Protein AF-A0A2S5MAJ8-F1 (afdb_monomer_lite)

Sequence (143 aa):
MPQQVIRDASLGLTFYLGQLYGIVGPGLIFTQHLFEGLRRDMMVGDDGKAASRKLAATWTQARDAKLAGNDPHNLHLEHFPAEPNRVFCVYISRNEMLESFPEIYGWLEHWTWIAADPNVPGAPIDFESRYDRQLWGPVSHRS

Structure (mmCIF, N/CA/C/O backbone):
data_AF-A0A2S5MAJ8-F1
#
_entry.id   AF-A0A2S5MAJ8-F1
#
loop_
_atom_site.group_PDB
_atom_site.id
_atom_site.type_symbol
_atom_site.label_atom_id
_atom_site.label_alt_id
_atom_site.label_comp_id
_atom_site.label_asym_id
_atom_site.label_entity_id
_atom_site.label_seq_id
_atom_site.pdbx_PDB_ins_code
_atom_site.Cartn_x
_atom_site.Cartn_y
_atom_site.Cartn_z
_atom_site.occupancy
_atom_site.B_iso_or_equiv
_atom_site.auth_seq_id
_atom_site.auth_comp_id
_atom_site.auth_asym_id
_atom_site.auth_atom_id
_atom_site.pdbx_PDB_model_num
ATOM 1 N N . MET A 1 1 ? 17.304 -5.684 -14.319 1.00 62.81 1 MET A N 1
ATOM 2 C CA . MET A 1 1 ? 15.824 -5.647 -14.268 1.00 62.81 1 MET A CA 1
ATOM 3 C C . MET A 1 1 ? 15.272 -6.500 -15.408 1.00 62.81 1 MET A C 1
ATOM 5 O O . MET A 1 1 ? 15.882 -6.482 -16.472 1.00 62.81 1 MET A O 1
ATOM 9 N N . PRO A 1 2 ? 14.184 -7.267 -15.213 1.00 75.69 2 PRO A N 1
ATOM 10 C CA . PRO A 1 2 ? 13.539 -8.026 -16.291 1.00 75.69 2 PRO A CA 1
ATOM 11 C C . PRO A 1 2 ? 13.118 -7.122 -17.464 1.00 75.69 2 PRO A C 1
ATOM 13 O O . PRO A 1 2 ? 12.728 -5.978 -17.235 1.00 75.69 2 PRO A O 1
ATOM 16 N N . GLN A 1 3 ? 13.136 -7.627 -18.706 1.00 75.81 3 GLN A N 1
ATOM 17 C CA . GLN A 1 3 ? 12.743 -6.859 -19.908 1.00 75.81 3 GLN A CA 1
ATOM 18 C C . GLN A 1 3 ? 11.330 -6.255 -19.807 1.00 75.81 3 GLN A C 1
ATOM 20 O O . GLN A 1 3 ? 11.084 -5.163 -20.315 1.00 75.81 3 GLN A O 1
ATOM 25 N N . GLN A 1 4 ? 10.425 -6.929 -19.095 1.00 80.19 4 GLN A N 1
ATOM 26 C CA . GLN A 1 4 ? 9.068 -6.448 -18.845 1.00 80.19 4 GLN A CA 1
ATOM 27 C C . GLN A 1 4 ? 9.047 -5.131 -18.046 1.00 80.19 4 GLN A C 1
ATOM 29 O O . GLN A 1 4 ? 8.318 -4.216 -18.407 1.00 80.19 4 GLN A O 1
ATOM 34 N N . VAL A 1 5 ? 9.918 -4.974 -17.042 1.00 78.25 5 VAL A N 1
ATOM 35 C CA . VAL A 1 5 ? 10.000 -3.750 -16.217 1.00 78.25 5 VAL A CA 1
ATOM 36 C C . VAL A 1 5 ? 10.448 -2.548 -17.047 1.00 78.25 5 VAL A C 1
ATOM 38 O O . VAL A 1 5 ? 9.935 -1.446 -16.885 1.00 78.25 5 VAL A O 1
ATOM 41 N N . ILE A 1 6 ? 11.392 -2.766 -17.964 1.00 77.81 6 ILE A N 1
ATOM 42 C CA . ILE A 1 6 ? 11.900 -1.732 -18.873 1.00 77.81 6 ILE A CA 1
ATOM 43 C C . ILE A 1 6 ? 10.792 -1.261 -19.816 1.00 77.81 6 ILE A C 1
ATOM 45 O O . ILE A 1 6 ? 10.593 -0.060 -20.004 1.00 77.81 6 ILE A O 1
ATOM 49 N N . ARG A 1 7 ? 10.041 -2.212 -20.379 1.00 81.44 7 ARG A N 1
ATOM 50 C CA . ARG A 1 7 ? 8.883 -1.913 -21.221 1.00 81.44 7 ARG A CA 1
ATOM 51 C C . ARG A 1 7 ? 7.835 -1.115 -20.447 1.00 81.44 7 ARG A C 1
ATOM 53 O O . ARG A 1 7 ? 7.410 -0.069 -20.922 1.00 81.44 7 ARG A O 1
ATOM 60 N N . ASP A 1 8 ? 7.464 -1.558 -19.255 1.00 80.62 8 ASP A N 1
ATOM 61 C CA . ASP A 1 8 ? 6.430 -0.906 -18.449 1.00 80.62 8 ASP A CA 1
ATOM 62 C C . ASP A 1 8 ? 6.846 0.510 -18.018 1.00 80.62 8 ASP A C 1
ATOM 64 O O . ASP A 1 8 ? 6.045 1.445 -18.085 1.00 80.62 8 ASP A O 1
ATOM 68 N N . ALA A 1 9 ? 8.124 0.713 -17.685 1.00 78.12 9 ALA A N 1
ATOM 69 C CA . ALA A 1 9 ? 8.675 2.040 -17.422 1.00 78.12 9 ALA A CA 1
ATOM 70 C C . ALA A 1 9 ? 8.545 2.971 -18.641 1.00 78.12 9 ALA A C 1
ATOM 72 O O . ALA A 1 9 ? 8.124 4.118 -18.491 1.00 78.12 9 ALA A O 1
ATOM 73 N N . SER A 1 10 ? 8.823 2.472 -19.853 1.00 79.56 10 SER A N 1
ATOM 74 C CA . SER A 1 10 ? 8.677 3.253 -21.096 1.00 79.56 10 SER A CA 1
ATOM 75 C C . SER A 1 10 ? 7.225 3.639 -21.420 1.00 79.56 10 SER A C 1
ATOM 77 O O . SER A 1 10 ? 6.993 4.607 -22.139 1.00 79.56 10 SER A O 1
ATOM 79 N N . LEU A 1 11 ? 6.246 2.930 -20.846 1.00 83.88 11 LEU A N 1
ATOM 80 C CA . LEU A 1 11 ? 4.813 3.214 -20.977 1.00 83.88 11 LEU A CA 1
ATOM 81 C C . LEU A 1 11 ? 4.293 4.196 -19.910 1.00 83.88 11 LEU A C 1
ATOM 83 O O . LEU A 1 11 ? 3.087 4.403 -19.801 1.00 83.88 11 LEU A O 1
ATOM 87 N N . GLY A 1 12 ? 5.182 4.804 -19.117 1.00 83.12 12 GLY A N 1
ATOM 88 C CA . GLY A 1 12 ? 4.821 5.789 -18.095 1.00 83.12 12 GLY A CA 1
ATOM 89 C C . GLY A 1 12 ? 4.472 5.193 -16.729 1.00 83.12 12 GLY A C 1
ATOM 90 O O . GLY A 1 12 ? 4.046 5.926 -15.840 1.00 83.12 12 GLY A O 1
ATOM 91 N N . LEU A 1 13 ? 4.696 3.891 -16.508 1.00 89.31 13 LEU A N 1
ATOM 92 C CA . LEU A 1 13 ? 4.426 3.222 -15.224 1.00 89.31 13 LEU A CA 1
ATOM 93 C C . LEU A 1 13 ? 5.562 3.391 -14.201 1.00 89.31 13 LEU A C 1
ATOM 95 O O . LEU A 1 13 ? 5.698 2.600 -13.270 1.00 89.31 13 LEU A O 1
ATOM 99 N N . THR A 1 14 ? 6.391 4.422 -14.350 1.00 92.56 14 THR A N 1
ATOM 100 C CA . THR A 1 14 ? 7.587 4.646 -13.526 1.00 92.56 14 THR A CA 1
ATOM 101 C C . THR A 1 14 ? 7.269 4.814 -12.042 1.00 92.56 14 THR A C 1
ATOM 103 O O . THR A 1 14 ? 7.969 4.243 -11.208 1.00 92.56 14 THR A O 1
ATOM 106 N N . PHE A 1 15 ? 6.199 5.532 -11.690 1.00 93.69 15 PHE A N 1
ATOM 107 C CA . PHE A 1 15 ? 5.744 5.645 -10.298 1.00 93.69 15 PHE A CA 1
ATOM 108 C C . PHE A 1 15 ? 5.214 4.319 -9.765 1.00 93.69 15 PHE A C 1
ATOM 110 O O . PHE A 1 15 ? 5.605 3.904 -8.683 1.00 93.69 15 PHE A O 1
ATOM 117 N N . TYR A 1 16 ? 4.390 3.613 -10.540 1.00 93.50 16 TYR A N 1
ATOM 118 C CA . TYR A 1 16 ? 3.844 2.322 -10.128 1.00 93.50 16 TYR A CA 1
ATOM 119 C C . TYR A 1 16 ? 4.967 1.311 -9.845 1.00 93.50 16 TYR A C 1
ATOM 121 O O . TYR A 1 16 ? 5.024 0.718 -8.772 1.00 93.50 16 TYR A O 1
ATOM 129 N N . LEU A 1 17 ? 5.934 1.182 -10.756 1.00 93.50 17 LEU A N 1
ATOM 130 C CA . LEU A 1 17 ? 7.103 0.320 -10.564 1.00 93.50 17 LEU A CA 1
ATOM 131 C C . LEU A 1 17 ? 7.990 0.798 -9.409 1.00 93.50 17 LEU A C 1
ATOM 133 O O . LEU A 1 17 ? 8.462 -0.015 -8.616 1.00 93.50 17 LEU A O 1
ATOM 137 N N . GLY A 1 18 ? 8.201 2.110 -9.292 1.00 95.69 18 GLY A N 1
ATOM 138 C CA . GLY A 1 18 ? 8.960 2.699 -8.192 1.00 95.69 18 GLY A CA 1
ATOM 139 C C . GLY A 1 18 ? 8.358 2.365 -6.833 1.00 95.69 18 GLY A C 1
ATOM 140 O O . GLY A 1 18 ? 9.069 1.902 -5.947 1.00 95.69 18 GLY A O 1
ATOM 141 N N . GLN A 1 19 ? 7.043 2.512 -6.696 1.00 97.19 19 GLN A N 1
ATOM 142 C CA . GLN A 1 19 ? 6.302 2.158 -5.492 1.00 97.19 19 GLN A CA 1
ATOM 143 C C . GLN A 1 19 ? 6.315 0.653 -5.235 1.00 97.19 19 GLN A C 1
ATOM 145 O O . GLN A 1 19 ? 6.530 0.243 -4.097 1.00 97.19 19 GLN A O 1
ATOM 150 N N . LEU A 1 20 ? 6.155 -0.180 -6.268 1.00 95.69 20 LEU A N 1
ATOM 151 C CA . LEU A 1 20 ? 6.200 -1.635 -6.123 1.00 95.69 20 LEU A CA 1
ATOM 152 C C . LEU A 1 20 ? 7.522 -2.099 -5.489 1.00 95.69 20 LEU A C 1
ATOM 154 O O . LEU A 1 20 ? 7.520 -2.846 -4.509 1.00 95.69 20 LEU A O 1
ATOM 158 N N . TYR A 1 21 ? 8.653 -1.629 -6.019 1.00 94.12 21 TYR A N 1
ATOM 159 C CA . TYR A 1 21 ? 9.974 -2.056 -5.551 1.00 94.12 21 TYR A CA 1
ATOM 160 C C . TYR A 1 21 ? 10.480 -1.276 -4.330 1.00 94.12 21 TYR A C 1
ATOM 162 O O . TYR A 1 21 ? 11.180 -1.845 -3.496 1.00 94.12 21 TYR A O 1
ATOM 170 N N . GLY A 1 22 ? 10.150 0.011 -4.218 1.00 95.62 22 GLY A N 1
ATOM 171 C CA . GLY A 1 22 ? 10.659 0.905 -3.173 1.00 95.62 22 GLY A CA 1
ATOM 172 C C . GLY A 1 22 ? 9.769 1.032 -1.937 1.00 95.62 22 GLY A C 1
ATOM 173 O O . GLY A 1 22 ? 10.254 1.457 -0.891 1.00 95.62 22 GLY A O 1
ATOM 174 N N . ILE A 1 23 ? 8.485 0.670 -2.033 1.00 97.06 23 ILE A N 1
ATOM 175 C CA . ILE A 1 23 ? 7.513 0.843 -0.942 1.00 97.06 23 ILE A CA 1
ATOM 176 C C . ILE A 1 23 ? 6.781 -0.455 -0.637 1.00 97.06 23 ILE A C 1
ATOM 178 O O . ILE A 1 23 ? 6.827 -0.910 0.499 1.00 97.06 23 ILE A O 1
ATOM 182 N N . VAL A 1 24 ? 6.124 -1.064 -1.626 1.00 97.00 24 VAL A N 1
ATOM 183 C CA . VAL A 1 24 ? 5.273 -2.246 -1.429 1.00 97.00 24 VAL A CA 1
ATOM 184 C C . VAL A 1 24 ? 6.100 -3.436 -0.953 1.00 97.00 24 VAL A C 1
ATOM 186 O O . VAL A 1 24 ? 5.792 -3.998 0.092 1.00 97.00 24 VAL A O 1
ATOM 189 N N . GLY A 1 25 ? 7.162 -3.799 -1.681 1.00 93.81 25 GLY A N 1
ATOM 190 C CA . GLY A 1 25 ? 8.007 -4.947 -1.338 1.00 93.81 25 GLY A CA 1
ATOM 191 C C . GLY A 1 25 ? 8.537 -4.899 0.104 1.00 93.81 25 GLY A C 1
ATOM 192 O O . GLY A 1 25 ? 8.243 -5.809 0.879 1.00 93.81 25 GLY A O 1
ATOM 193 N N . PRO A 1 26 ? 9.263 -3.837 0.503 1.00 94.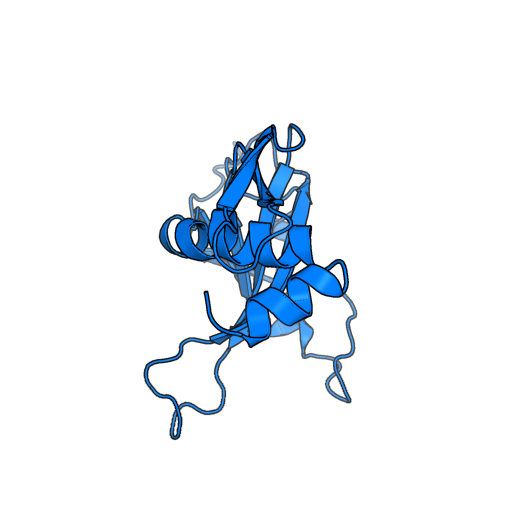19 26 PRO A N 1
ATOM 194 C CA . PRO A 1 26 ? 9.722 -3.681 1.883 1.00 94.19 26 PRO A CA 1
ATOM 195 C C . PRO A 1 26 ? 8.569 -3.496 2.875 1.00 94.19 26 PRO A C 1
ATOM 197 O O . PRO A 1 26 ? 8.583 -4.059 3.964 1.00 94.19 26 PRO A O 1
ATOM 200 N N . GLY A 1 27 ? 7.564 -2.705 2.512 1.00 94.25 27 GLY A N 1
ATOM 201 C CA . GLY A 1 27 ? 6.497 -2.295 3.414 1.00 94.25 27 GLY A CA 1
ATOM 202 C C . GLY A 1 27 ? 5.552 -3.420 3.817 1.00 94.25 27 GLY A C 1
ATOM 203 O O . GLY A 1 27 ? 5.103 -3.433 4.955 1.00 94.25 27 GLY A O 1
ATOM 204 N N . LEU A 1 28 ? 5.336 -4.426 2.964 1.00 94.62 28 LEU A N 1
ATOM 205 C CA . LEU A 1 28 ? 4.581 -5.624 3.346 1.00 94.62 28 LEU A CA 1
ATOM 206 C C . LEU A 1 28 ? 5.241 -6.376 4.513 1.00 94.62 28 LEU A C 1
ATOM 208 O O . LEU A 1 28 ? 4.529 -6.900 5.370 1.00 94.62 28 LEU A O 1
ATOM 212 N N . ILE A 1 29 ? 6.577 -6.370 4.597 1.00 92.81 29 ILE A N 1
ATOM 213 C CA . ILE A 1 29 ? 7.332 -6.948 5.725 1.00 92.81 29 ILE A CA 1
ATOM 214 C C . ILE A 1 29 ? 7.115 -6.116 7.000 1.00 92.81 29 ILE A C 1
ATOM 216 O O . ILE A 1 29 ? 7.018 -6.671 8.092 1.00 92.81 29 ILE A O 1
ATOM 220 N N . PHE A 1 30 ? 7.005 -4.793 6.859 1.00 93.06 30 PHE A N 1
ATOM 221 C CA . PHE A 1 30 ? 6.811 -3.832 7.952 1.00 93.06 30 PHE A CA 1
ATOM 222 C C . PHE A 1 30 ? 5.363 -3.364 8.105 1.00 93.06 30 PHE A C 1
ATOM 224 O O . PHE A 1 30 ? 5.126 -2.271 8.628 1.00 93.06 30 PHE A O 1
ATOM 231 N N . THR A 1 31 ? 4.400 -4.169 7.647 1.00 95.44 31 THR A N 1
ATOM 232 C CA . THR A 1 31 ? 2.975 -3.874 7.816 1.00 95.44 31 THR A CA 1
ATOM 233 C C . THR A 1 31 ? 2.737 -3.501 9.279 1.00 95.44 31 THR A C 1
ATOM 235 O O . THR A 1 31 ? 3.307 -4.141 10.158 1.00 95.44 31 THR A O 1
ATOM 238 N N . GLN A 1 32 ? 1.935 -2.466 9.553 1.00 96.88 32 GLN A N 1
ATOM 239 C CA . GLN A 1 32 ? 1.600 -2.015 10.917 1.00 96.88 32 GLN A CA 1
ATOM 240 C C . GLN A 1 32 ? 0.159 -2.353 11.303 1.00 96.88 32 GLN A C 1
ATOM 242 O O . GLN A 1 32 ? -0.122 -2.634 12.467 1.00 96.88 32 GLN A O 1
ATOM 247 N N . HIS A 1 33 ? -0.735 -2.394 10.315 1.00 97.25 33 HIS A N 1
ATOM 248 C CA . HIS A 1 33 ? -2.092 -2.885 10.487 1.00 97.25 33 HIS A CA 1
ATOM 249 C C . HIS A 1 33 ? -2.500 -3.773 9.320 1.00 97.25 33 HIS A C 1
ATOM 251 O O . HIS A 1 33 ? -2.126 -3.532 8.171 1.00 97.25 33 HIS A O 1
ATOM 257 N N . LEU A 1 34 ? -3.313 -4.779 9.627 1.00 96.44 34 LEU A N 1
ATOM 258 C CA . LEU A 1 34 ? -3.990 -5.598 8.634 1.00 96.44 34 LEU A CA 1
ATOM 259 C C . LEU A 1 34 ? -5.487 -5.557 8.914 1.00 96.44 34 LEU A C 1
ATOM 261 O O . LEU A 1 34 ? -5.934 -5.967 9.987 1.00 96.44 34 LEU A O 1
ATOM 265 N N . PHE A 1 35 ? -6.255 -5.090 7.940 1.00 95.50 35 PHE A N 1
ATOM 266 C CA . PHE A 1 35 ? -7.711 -5.039 8.001 1.00 95.50 35 PHE A CA 1
ATOM 267 C C . PHE A 1 35 ? -8.330 -6.006 7.001 1.00 95.50 35 PHE A C 1
ATOM 269 O O . PHE A 1 35 ? -7.713 -6.353 5.993 1.00 95.50 35 PHE A O 1
ATOM 276 N N . GLU A 1 36 ? -9.563 -6.417 7.267 1.00 94.19 36 GLU A N 1
ATOM 277 C CA . GLU A 1 36 ? -10.367 -7.234 6.365 1.00 94.19 36 GLU A CA 1
ATOM 278 C C . GLU A 1 36 ? -11.740 -6.608 6.152 1.00 94.19 36 GLU A C 1
ATOM 280 O O . GLU A 1 36 ? -12.325 -6.030 7.070 1.00 94.19 36 GLU A O 1
ATOM 285 N N . GLY A 1 37 ? -12.242 -6.781 4.932 1.00 89.44 37 GLY A N 1
ATOM 286 C CA . GLY A 1 37 ? -13.605 -6.454 4.556 1.00 89.44 37 GLY A CA 1
ATOM 287 C C . GLY A 1 37 ? -13.778 -4.971 4.324 1.00 89.44 37 GLY A C 1
ATOM 288 O O . GLY A 1 37 ? -14.195 -4.232 5.206 1.00 89.44 37 GLY A O 1
ATOM 289 N N . LEU A 1 38 ? -13.423 -4.513 3.125 1.00 85.56 38 LEU A N 1
ATOM 290 C CA . LEU A 1 38 ? -13.593 -3.116 2.756 1.00 85.56 38 LEU A CA 1
ATOM 291 C C . LEU A 1 38 ? -15.092 -2.807 2.644 1.00 85.56 38 LEU A C 1
ATOM 293 O O . LEU A 1 38 ? -15.767 -3.309 1.746 1.00 85.56 38 LEU A O 1
ATOM 297 N N . ARG A 1 39 ? -15.596 -1.933 3.518 1.00 79.31 39 ARG A N 1
ATOM 298 C CA . ARG A 1 39 ? -16.981 -1.440 3.506 1.00 79.31 39 ARG A CA 1
ATOM 299 C C . ARG A 1 39 ? -17.152 -0.362 2.440 1.00 79.31 39 ARG A C 1
ATOM 301 O O . ARG A 1 39 ? -17.304 0.825 2.723 1.00 79.31 39 ARG A O 1
ATOM 308 N N . ARG A 1 40 ? -17.053 -0.778 1.183 1.00 67.38 40 ARG A N 1
ATOM 309 C CA . ARG A 1 40 ? -17.387 0.018 0.002 1.00 67.38 40 ARG A CA 1
ATOM 310 C C . ARG A 1 40 ? -18.181 -0.853 -0.952 1.00 67.38 40 ARG A C 1
ATOM 312 O O . ARG A 1 40 ? -17.808 -2.003 -1.169 1.00 67.38 40 ARG A O 1
ATOM 319 N N . ASP A 1 41 ? -19.202 -0.274 -1.568 1.00 54.44 41 ASP A N 1
ATOM 320 C CA . ASP A 1 41 ? -19.902 -0.899 -2.685 1.00 54.44 41 ASP A CA 1
ATOM 321 C C . ASP A 1 41 ? -18.942 -0.968 -3.883 1.00 54.44 41 ASP A C 1
ATOM 323 O O . ASP A 1 41 ? -18.828 -0.033 -4.675 1.00 54.44 41 ASP A O 1
ATOM 327 N N . MET A 1 42 ? -18.176 -2.055 -3.982 1.00 51.72 42 MET A N 1
ATOM 328 C CA . MET A 1 42 ? -17.371 -2.369 -5.161 1.00 51.72 42 MET A CA 1
ATOM 329 C C . MET A 1 42 ? -17.841 -3.702 -5.730 1.00 51.72 42 MET A C 1
ATOM 331 O O . MET A 1 42 ? -17.660 -4.746 -5.103 1.00 51.72 42 MET A O 1
ATOM 335 N N . MET A 1 43 ? -18.400 -3.665 -6.938 1.00 46.53 43 MET A N 1
ATOM 336 C CA . MET A 1 43 ? -18.546 -4.858 -7.768 1.00 46.53 43 MET A CA 1
ATOM 337 C C . MET A 1 43 ? -17.200 -5.160 -8.431 1.00 46.53 43 MET A C 1
ATOM 339 O O . MET A 1 43 ? -16.622 -4.288 -9.081 1.00 46.53 43 MET A O 1
ATOM 343 N N . VAL A 1 44 ? -16.701 -6.386 -8.274 1.00 53.44 44 VAL A N 1
ATOM 344 C CA . VAL A 1 44 ? -15.546 -6.894 -9.030 1.00 53.44 44 VAL A CA 1
ATOM 345 C C . VAL A 1 44 ? -16.029 -8.105 -9.827 1.00 53.44 44 VAL A C 1
ATOM 347 O O . VAL A 1 44 ? -16.328 -9.146 -9.247 1.00 53.44 44 VAL A O 1
ATOM 350 N N . GLY A 1 45 ? -16.159 -7.955 -11.150 1.00 62.41 45 GLY A N 1
ATOM 351 C CA . GLY A 1 45 ? -16.891 -8.923 -11.978 1.00 62.41 45 GLY A CA 1
ATOM 352 C C . GLY A 1 45 ? -18.376 -8.969 -11.590 1.00 62.41 45 GLY A C 1
ATOM 353 O O . GLY A 1 45 ? -18.982 -7.915 -11.412 1.00 62.41 45 GLY A O 1
ATOM 354 N N . ASP A 1 46 ? -18.921 -10.175 -11.398 1.00 56.53 46 ASP A N 1
ATOM 355 C CA . ASP A 1 46 ? -20.297 -10.410 -10.918 1.00 56.53 46 ASP A CA 1
ATOM 356 C C . ASP A 1 46 ? -20.391 -10.590 -9.384 1.00 56.53 46 ASP A C 1
ATOM 358 O O . ASP A 1 46 ? -21.469 -10.850 -8.846 1.00 56.53 46 ASP A O 1
ATOM 362 N N . ASP A 1 47 ? -19.279 -10.460 -8.646 1.00 56.78 47 ASP A N 1
ATOM 363 C CA . ASP A 1 47 ? -19.270 -10.620 -7.187 1.00 56.78 47 ASP A CA 1
ATOM 364 C C . ASP A 1 47 ? -19.442 -9.268 -6.475 1.00 56.78 47 ASP A C 1
ATOM 366 O O . ASP A 1 47 ? -18.486 -8.525 -6.228 1.00 56.78 47 ASP A O 1
ATOM 370 N N . GLY A 1 48 ? -20.684 -8.974 -6.083 1.00 58.69 48 GLY A N 1
ATOM 371 C CA . GLY A 1 48 ? -21.032 -7.813 -5.255 1.00 58.69 48 GLY A CA 1
ATOM 372 C C . GLY A 1 48 ? -20.498 -7.869 -3.815 1.00 58.69 48 GLY A C 1
ATOM 373 O O . GLY A 1 48 ? -20.650 -6.901 -3.075 1.00 58.69 48 GLY A O 1
ATOM 374 N N . LYS A 1 49 ? -19.875 -8.979 -3.395 1.00 61.41 49 LYS A N 1
ATOM 375 C CA . LYS A 1 49 ? -19.225 -9.146 -2.084 1.00 61.41 49 LYS A CA 1
ATOM 376 C C . LYS A 1 49 ? -17.704 -9.215 -2.187 1.00 61.41 49 LYS A C 1
ATOM 378 O O . LYS A 1 49 ? -17.041 -9.439 -1.177 1.00 61.41 49 LYS A O 1
ATOM 383 N N . ALA A 1 50 ? -17.118 -8.984 -3.360 1.00 61.09 50 ALA A N 1
ATOM 384 C CA . ALA A 1 50 ? -15.670 -9.060 -3.529 1.00 61.09 50 ALA A CA 1
ATOM 385 C C . ALA A 1 50 ? -14.918 -8.130 -2.561 1.00 61.09 50 ALA A C 1
ATOM 387 O O . ALA A 1 50 ? -13.855 -8.492 -2.059 1.00 61.09 50 ALA A O 1
ATOM 388 N N . ALA A 1 51 ? -15.494 -6.964 -2.245 1.00 71.31 51 ALA A N 1
ATOM 389 C CA . ALA A 1 51 ? -14.937 -6.001 -1.298 1.00 71.31 51 ALA A CA 1
ATOM 390 C C . ALA A 1 51 ? -14.822 -6.547 0.139 1.00 71.31 51 ALA A C 1
ATOM 392 O O . ALA A 1 51 ? -13.831 -6.266 0.819 1.00 71.31 51 ALA A O 1
ATOM 393 N N . SER A 1 52 ? -15.770 -7.382 0.585 1.00 78.12 52 SER A N 1
ATOM 394 C CA . SER A 1 52 ? -15.805 -7.896 1.964 1.00 78.12 52 SER A CA 1
ATOM 395 C C . SER A 1 52 ? -14.729 -8.948 2.254 1.00 78.12 52 SER A C 1
ATOM 397 O O . SER A 1 52 ? -14.468 -9.272 3.409 1.00 78.12 52 SER A O 1
ATOM 399 N N . ARG A 1 53 ? -14.057 -9.460 1.215 1.00 83.94 53 ARG A N 1
ATOM 400 C CA . ARG A 1 53 ? -12.976 -10.452 1.339 1.00 83.94 53 ARG A CA 1
ATOM 401 C C . ARG A 1 53 ? -11.584 -9.872 1.091 1.00 83.94 53 ARG A C 1
ATOM 403 O O . ARG A 1 53 ? -10.593 -10.592 1.221 1.00 83.94 53 ARG A O 1
ATOM 410 N N . LYS A 1 54 ? -11.488 -8.587 0.732 1.00 91.31 54 LYS A N 1
ATOM 411 C CA . LYS A 1 54 ? -10.197 -7.920 0.532 1.00 91.31 54 LYS A CA 1
ATOM 412 C C . LYS A 1 54 ? -9.514 -7.684 1.867 1.00 91.31 54 LYS A C 1
ATOM 414 O O . LYS A 1 54 ? -10.153 -7.329 2.861 1.00 91.31 54 LYS A O 1
ATOM 419 N N . LEU A 1 55 ? -8.199 -7.824 1.847 1.00 94.81 55 LEU A N 1
ATOM 420 C CA . LEU A 1 55 ? -7.332 -7.394 2.927 1.00 94.81 55 LEU A CA 1
ATOM 421 C C . LEU A 1 55 ? -6.741 -6.029 2.592 1.00 94.81 55 LEU A C 1
ATOM 423 O O . LEU A 1 55 ? -6.467 -5.739 1.428 1.00 94.81 55 LEU A O 1
ATOM 427 N N . ALA A 1 56 ? -6.523 -5.212 3.615 1.00 95.94 56 ALA A N 1
ATOM 428 C CA . ALA A 1 56 ? -5.803 -3.953 3.509 1.00 95.94 56 ALA A CA 1
ATOM 429 C C . ALA A 1 56 ? -4.635 -3.964 4.496 1.00 95.94 56 ALA A C 1
ATOM 431 O O . ALA A 1 56 ? -4.846 -3.924 5.709 1.00 95.94 56 ALA A O 1
ATOM 432 N N . ALA A 1 57 ? -3.415 -4.046 3.971 1.00 97.19 57 ALA A N 1
ATOM 433 C CA . ALA A 1 57 ? -2.188 -3.901 4.745 1.00 97.19 57 ALA A CA 1
ATOM 434 C C . ALA A 1 57 ? -1.767 -2.431 4.726 1.00 97.19 57 ALA A C 1
ATOM 436 O O . ALA A 1 57 ? -1.660 -1.844 3.646 1.00 97.19 57 ALA A O 1
ATOM 437 N N . THR A 1 58 ? -1.547 -1.831 5.896 1.00 97.81 58 THR A N 1
ATOM 438 C CA . THR A 1 58 ? -1.198 -0.409 5.996 1.00 97.81 58 THR A CA 1
ATOM 439 C C . THR A 1 58 ? -0.008 -0.163 6.905 1.00 97.81 58 THR A C 1
ATOM 441 O O . THR A 1 58 ? 0.217 -0.884 7.881 1.00 97.81 58 THR A O 1
ATOM 444 N N . TRP A 1 59 ? 0.776 0.858 6.565 1.00 97.81 59 TRP A N 1
ATOM 445 C CA . TRP A 1 59 ? 1.918 1.307 7.354 1.00 97.81 59 TRP A CA 1
ATOM 446 C C . TRP A 1 59 ? 2.233 2.780 7.093 1.00 97.81 59 TRP A C 1
ATOM 448 O O . TRP A 1 59 ? 1.874 3.365 6.066 1.00 97.81 59 TRP A O 1
ATOM 458 N N . THR A 1 60 ? 2.938 3.384 8.043 1.00 96.69 60 THR A N 1
ATOM 459 C CA . THR A 1 60 ? 3.531 4.710 7.879 1.00 96.69 60 THR A CA 1
ATOM 460 C C . THR A 1 60 ? 4.725 4.617 6.942 1.00 96.69 60 THR A C 1
ATOM 462 O O . THR A 1 60 ? 5.609 3.788 7.147 1.00 96.69 60 THR A O 1
ATOM 465 N N . GLN A 1 61 ? 4.788 5.503 5.952 1.00 96.38 61 GLN A N 1
ATOM 466 C CA . GLN A 1 61 ? 5.909 5.559 5.028 1.00 96.38 61 GLN A CA 1
ATOM 467 C C . GLN A 1 61 ? 6.346 7.008 4.819 1.00 96.38 61 GLN A C 1
ATOM 469 O O . GLN A 1 61 ? 5.562 7.852 4.403 1.00 96.38 61 GLN A O 1
ATOM 474 N N . ALA A 1 62 ? 7.619 7.291 5.100 1.00 95.25 62 ALA A N 1
ATOM 475 C CA . ALA A 1 62 ? 8.157 8.653 5.045 1.00 95.25 62 ALA A CA 1
ATOM 476 C C . ALA A 1 62 ? 8.502 9.118 3.621 1.00 95.25 62 ALA A C 1
ATOM 478 O O . ALA A 1 62 ? 8.677 10.313 3.377 1.00 95.25 62 ALA A O 1
ATOM 479 N N . ARG A 1 63 ? 8.676 8.173 2.693 1.00 96.81 63 ARG A N 1
ATOM 480 C CA . ARG A 1 63 ? 9.142 8.445 1.334 1.00 96.81 63 ARG A CA 1
ATOM 481 C C . ARG A 1 63 ? 8.301 7.710 0.311 1.00 96.81 63 ARG A C 1
ATOM 483 O O . ARG A 1 63 ? 8.061 6.514 0.452 1.00 96.81 63 ARG A O 1
ATOM 490 N N . ASP A 1 64 ? 7.927 8.419 -0.734 1.00 97.31 64 ASP A N 1
ATOM 491 C CA . ASP A 1 64 ? 7.421 7.809 -1.951 1.00 97.31 64 ASP A CA 1
ATOM 492 C C . ASP A 1 64 ? 8.599 7.516 -2.905 1.00 97.31 64 ASP A C 1
ATOM 494 O O . ASP A 1 64 ? 9.738 7.943 -2.663 1.00 97.31 64 ASP A O 1
ATOM 498 N N . ALA A 1 65 ? 8.362 6.722 -3.943 1.00 97.06 65 ALA A N 1
ATOM 499 C CA . ALA A 1 65 ? 9.394 6.211 -4.831 1.00 97.06 65 ALA A CA 1
ATOM 500 C C . ALA A 1 65 ? 8.922 6.201 -6.285 1.00 97.06 65 ALA A C 1
ATOM 502 O O . ALA A 1 65 ? 7.799 5.815 -6.602 1.00 97.06 65 ALA A O 1
ATOM 503 N N . LYS A 1 66 ? 9.825 6.566 -7.193 1.00 95.81 66 LYS A N 1
ATOM 504 C CA . LYS A 1 66 ? 9.644 6.413 -8.639 1.00 95.81 66 LYS A CA 1
ATOM 505 C C . LYS A 1 66 ? 10.841 5.671 -9.218 1.00 95.81 66 LYS A C 1
ATOM 507 O O . LYS A 1 66 ? 11.971 5.825 -8.754 1.00 95.81 66 LYS A O 1
ATOM 512 N N . LEU A 1 67 ? 10.596 4.876 -10.248 1.00 94.25 67 LEU A N 1
ATOM 513 C CA . LEU A 1 67 ? 11.664 4.303 -11.048 1.00 94.25 67 LEU A CA 1
ATOM 514 C C . LEU A 1 67 ? 12.199 5.385 -11.992 1.00 94.25 67 LEU A C 1
ATOM 516 O O . LEU A 1 67 ? 11.434 5.987 -12.744 1.00 94.25 67 LEU A O 1
ATOM 520 N N . ALA A 1 68 ? 13.498 5.642 -11.932 1.00 91.44 68 ALA A N 1
ATOM 521 C CA . ALA A 1 68 ? 14.184 6.649 -12.725 1.00 91.44 68 ALA A CA 1
ATOM 522 C C . ALA A 1 68 ? 15.305 6.025 -13.561 1.00 91.44 68 ALA A C 1
ATOM 524 O O . ALA A 1 68 ? 15.732 4.892 -13.326 1.00 91.44 68 ALA A O 1
ATOM 525 N N . GLY A 1 69 ? 15.777 6.793 -14.541 1.00 85.50 69 GLY A N 1
ATOM 526 C CA . GLY A 1 69 ? 16.747 6.358 -15.539 1.00 85.50 69 GLY A CA 1
ATOM 527 C C . GLY A 1 69 ? 16.109 6.186 -16.916 1.00 85.50 69 GLY A C 1
ATOM 528 O O . GLY A 1 69 ? 14.978 5.727 -17.049 1.00 85.50 69 GLY A O 1
ATOM 529 N N . ASN A 1 70 ? 16.864 6.565 -17.946 1.00 74.94 70 ASN A N 1
ATOM 530 C CA . ASN A 1 70 ? 16.440 6.474 -19.347 1.00 74.94 70 ASN A CA 1
ATOM 531 C C . ASN A 1 70 ? 17.086 5.274 -20.063 1.00 74.94 70 ASN A C 1
ATOM 533 O O . ASN A 1 70 ? 16.782 5.007 -21.222 1.00 74.94 70 ASN A O 1
ATOM 537 N N . ASP A 1 71 ? 17.992 4.573 -19.374 1.00 78.50 71 ASP A N 1
ATOM 538 C CA . ASP A 1 71 ? 18.713 3.402 -19.863 1.00 78.50 71 ASP A CA 1
ATOM 539 C C . ASP A 1 71 ? 18.244 2.159 -19.083 1.00 78.50 71 ASP A C 1
ATOM 541 O O . ASP A 1 71 ? 18.324 2.153 -17.850 1.00 78.50 71 ASP A O 1
ATOM 545 N N . PRO A 1 72 ? 17.795 1.095 -19.774 1.00 73.31 72 PRO A N 1
ATOM 546 C CA . PRO A 1 72 ? 17.489 -0.211 -19.189 1.00 73.31 72 PRO A CA 1
ATOM 547 C C . PRO A 1 72 ? 18.545 -0.779 -18.227 1.00 73.31 72 PRO A C 1
ATOM 549 O O . PRO A 1 72 ? 18.206 -1.516 -17.295 1.00 73.31 72 PRO A O 1
ATOM 552 N N . HIS A 1 73 ? 19.819 -0.453 -18.449 1.00 78.38 73 HIS A N 1
ATOM 553 C CA . HIS A 1 73 ? 20.953 -0.898 -17.641 1.00 78.38 73 HIS A CA 1
ATOM 554 C C . HIS A 1 73 ? 21.260 0.022 -16.452 1.00 78.38 73 HIS A C 1
ATOM 556 O O . HIS A 1 73 ? 22.042 -0.361 -15.584 1.00 78.38 73 HIS A O 1
ATOM 562 N N . ASN A 1 74 ? 20.622 1.193 -16.375 1.00 83.81 74 ASN A N 1
ATOM 563 C CA . ASN A 1 74 ? 20.826 2.193 -15.324 1.00 83.81 74 ASN A CA 1
ATOM 564 C C . ASN A 1 74 ? 19.501 2.661 -14.690 1.00 83.81 74 ASN A C 1
ATOM 566 O O . ASN A 1 74 ? 19.326 3.827 -14.322 1.00 83.81 74 ASN A O 1
ATOM 570 N N . LEU A 1 75 ? 18.540 1.743 -14.580 1.00 86.50 75 LEU A N 1
ATOM 571 C CA . LEU A 1 75 ? 17.314 1.977 -13.827 1.00 86.50 75 LEU A CA 1
ATOM 572 C C . LEU A 1 75 ? 17.607 1.949 -12.326 1.00 86.50 75 LEU A C 1
ATOM 574 O O . LEU A 1 75 ? 18.237 1.015 -11.827 1.00 86.50 75 LEU A O 1
ATOM 578 N N . HIS A 1 76 ? 17.109 2.943 -11.600 1.00 92.31 76 HIS A N 1
ATOM 579 C CA . HIS A 1 76 ? 17.292 3.062 -10.156 1.00 92.31 76 HIS A CA 1
ATOM 580 C C . HIS A 1 76 ? 16.065 3.690 -9.490 1.00 92.31 76 HIS A C 1
ATOM 582 O O . HIS A 1 76 ? 15.222 4.300 -10.144 1.00 92.31 76 HIS A O 1
ATOM 588 N N . LEU A 1 77 ? 15.939 3.511 -8.175 1.00 95.38 77 LEU A N 1
ATOM 589 C CA . LEU A 1 77 ? 14.851 4.101 -7.399 1.00 95.38 77 LEU A CA 1
ATOM 590 C C . LEU A 1 77 ? 15.228 5.513 -6.953 1.00 95.38 77 LEU A C 1
ATOM 592 O O . LEU A 1 77 ? 16.179 5.697 -6.192 1.00 95.38 77 LEU A O 1
ATOM 596 N N . GLU A 1 78 ? 14.442 6.496 -7.374 1.00 96.88 78 GLU A N 1
ATOM 597 C CA . GLU A 1 78 ? 14.469 7.839 -6.804 1.00 96.88 78 GLU A CA 1
ATOM 598 C C . GLU A 1 78 ? 13.401 7.946 -5.715 1.00 96.88 78 GLU A C 1
ATOM 600 O O . GLU A 1 78 ? 12.223 7.678 -5.957 1.00 96.88 78 GLU A O 1
ATOM 605 N N . HIS A 1 79 ? 13.817 8.365 -4.519 1.00 97.12 79 HIS A N 1
ATOM 606 C CA . HIS A 1 79 ? 12.924 8.574 -3.384 1.00 97.12 79 HIS A CA 1
ATOM 607 C C . HIS A 1 79 ? 12.674 10.060 -3.164 1.00 97.12 79 HIS A C 1
ATOM 609 O O . HIS A 1 79 ? 13.592 10.875 -3.262 1.00 97.12 79 HIS A O 1
ATOM 615 N N . PHE A 1 80 ? 11.449 10.399 -2.790 1.00 96.50 80 PHE A N 1
ATOM 616 C CA . PHE A 1 80 ? 11.047 11.761 -2.456 1.00 96.50 80 PHE A CA 1
ATOM 617 C C . PHE A 1 80 ? 10.144 11.745 -1.217 1.00 96.50 80 PHE A C 1
ATOM 619 O O . PHE A 1 80 ? 9.613 10.689 -0.870 1.00 96.50 80 PHE A O 1
ATOM 626 N N . PRO A 1 81 ? 10.005 12.866 -0.490 1.00 97.44 81 PRO A N 1
ATOM 627 C CA . PRO A 1 81 ? 9.136 12.917 0.681 1.00 97.44 81 PRO A CA 1
ATOM 628 C C . PRO A 1 81 ? 7.704 12.507 0.324 1.00 97.44 81 PRO A C 1
ATOM 630 O O . PRO A 1 81 ? 7.155 12.987 -0.667 1.00 97.44 81 PRO A O 1
ATOM 633 N N . ALA A 1 82 ? 7.117 11.619 1.126 1.00 95.19 82 ALA A N 1
ATOM 634 C CA . ALA A 1 82 ? 5.697 11.310 1.019 1.00 95.19 82 ALA A CA 1
ATOM 635 C C . ALA A 1 82 ? 4.853 12.505 1.486 1.00 95.19 82 ALA A C 1
ATOM 637 O O . ALA A 1 82 ? 5.317 13.341 2.269 1.00 95.19 82 ALA A O 1
ATOM 638 N N . GLU A 1 83 ? 3.600 12.574 1.033 1.00 93.12 83 GLU A N 1
ATOM 639 C CA . GLU A 1 83 ? 2.655 13.553 1.567 1.00 93.12 83 GLU A CA 1
ATOM 640 C C . GLU A 1 83 ? 2.502 13.378 3.091 1.00 93.12 83 GLU A C 1
ATOM 642 O O . GLU A 1 83 ? 2.334 12.250 3.570 1.00 93.12 83 GLU A O 1
ATOM 647 N N . PRO A 1 84 ? 2.529 14.474 3.871 1.00 94.25 84 PRO A N 1
ATOM 648 C CA . PRO A 1 84 ? 2.326 14.392 5.310 1.00 94.25 84 PRO A CA 1
ATOM 649 C C . PRO A 1 84 ? 0.912 13.892 5.633 1.00 94.25 84 PRO A C 1
ATOM 651 O O . PRO A 1 84 ? -0.030 14.098 4.868 1.00 94.25 84 PRO A O 1
ATOM 654 N N . ASN A 1 85 ? 0.751 13.277 6.807 1.00 95.75 85 ASN A N 1
ATOM 655 C CA . ASN A 1 85 ? -0.531 12.754 7.299 1.00 95.75 85 ASN A CA 1
ATOM 656 C C . ASN A 1 85 ? -1.168 11.706 6.368 1.00 95.75 85 ASN A C 1
ATOM 658 O O . ASN A 1 85 ? -2.395 11.604 6.268 1.00 95.75 85 ASN A O 1
ATOM 662 N N . ARG A 1 86 ? -0.333 10.917 5.683 1.00 97.31 86 ARG A N 1
ATOM 663 C CA . ARG A 1 86 ? -0.756 9.766 4.888 1.00 97.31 86 ARG A CA 1
ATOM 664 C C . ARG A 1 86 ? -0.147 8.471 5.411 1.00 97.31 86 ARG A C 1
ATOM 666 O O . ARG A 1 86 ? 0.973 8.449 5.914 1.00 97.31 86 ARG A O 1
ATOM 673 N N . VAL A 1 87 ? -0.882 7.384 5.221 1.00 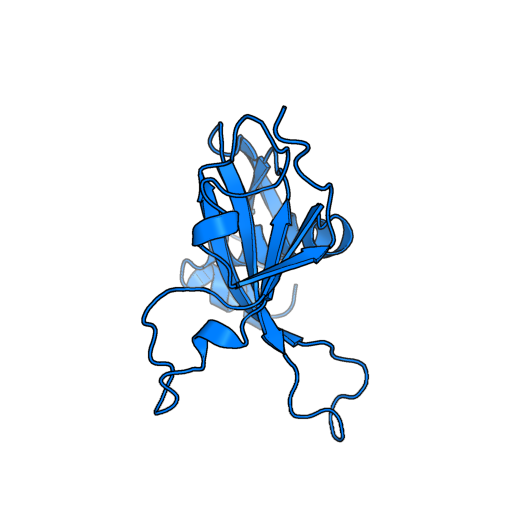97.19 87 VAL A N 1
ATOM 674 C CA . VAL A 1 87 ? -0.384 6.010 5.328 1.00 97.19 87 VAL A CA 1
ATOM 675 C C . VAL A 1 87 ? -0.412 5.365 3.953 1.00 97.19 87 VAL A C 1
ATOM 677 O O . VAL A 1 87 ? -1.266 5.689 3.120 1.00 97.19 87 VAL A O 1
ATOM 680 N N . PHE A 1 88 ? 0.518 4.451 3.714 1.00 97.81 88 PHE A N 1
ATOM 681 C CA . PHE A 1 88 ? 0.506 3.641 2.508 1.00 97.81 88 PHE A CA 1
ATOM 682 C C . PHE A 1 88 ? -0.370 2.415 2.743 1.00 97.81 88 PHE A C 1
ATOM 684 O O . PHE A 1 88 ? -0.303 1.800 3.807 1.00 97.81 88 PHE A O 1
ATOM 691 N N . CYS A 1 89 ? -1.213 2.081 1.772 1.00 97.19 89 CYS A N 1
ATOM 692 C CA . CYS A 1 89 ? -2.150 0.970 1.854 1.00 97.19 89 CYS A CA 1
ATOM 693 C C . CYS A 1 89 ? -2.004 0.071 0.636 1.00 97.19 89 CYS A C 1
ATOM 695 O O . CYS A 1 89 ? -2.028 0.557 -0.493 1.00 97.19 89 CYS A O 1
ATOM 697 N N . VAL A 1 90 ? -1.942 -1.236 0.868 1.00 97.31 90 VAL A N 1
ATOM 698 C CA . VAL A 1 90 ? -1.955 -2.262 -0.174 1.00 97.31 90 VAL A CA 1
ATOM 699 C C . VAL A 1 90 ? -3.179 -3.146 0.003 1.00 97.31 90 VAL A C 1
ATOM 701 O O . VAL A 1 90 ? -3.400 -3.715 1.072 1.00 97.31 90 VAL A O 1
ATOM 704 N N . TYR A 1 91 ? -3.965 -3.262 -1.061 1.00 95.50 91 TYR A N 1
ATOM 705 C CA . TYR A 1 91 ? -5.117 -4.145 -1.144 1.00 95.50 91 TYR A CA 1
ATOM 706 C C . TYR A 1 91 ? -4.713 -5.502 -1.706 1.00 95.50 91 TYR A C 1
ATOM 708 O O . TYR A 1 91 ? -4.052 -5.590 -2.746 1.00 95.50 91 TYR A O 1
ATOM 716 N N . ILE A 1 92 ? -5.128 -6.555 -1.007 1.00 95.31 92 ILE A N 1
ATOM 717 C CA . ILE A 1 92 ? -4.728 -7.931 -1.286 1.00 95.31 92 ILE A CA 1
ATOM 718 C C . ILE A 1 92 ? -5.982 -8.796 -1.400 1.00 95.31 92 ILE A C 1
ATOM 720 O O . ILE A 1 92 ? -6.820 -8.828 -0.492 1.00 95.31 92 ILE A O 1
ATOM 724 N N . SER A 1 93 ? -6.093 -9.525 -2.505 1.00 93.00 93 SER A N 1
ATOM 725 C CA . SER A 1 93 ? -7.031 -10.638 -2.630 1.00 93.00 93 SER A CA 1
ATOM 726 C C . SER A 1 93 ? -6.438 -11.886 -2.021 1.00 93.00 93 SER A C 1
ATOM 728 O O . SER A 1 93 ? -5.288 -12.217 -2.292 1.00 93.00 93 SER A O 1
ATOM 730 N N . ARG A 1 94 ? -7.221 -12.615 -1.230 1.00 90.94 94 ARG A N 1
ATOM 731 C CA . ARG A 1 94 ? -6.777 -13.912 -0.716 1.00 90.94 94 ARG A CA 1
ATOM 732 C C . ARG A 1 94 ? -6.557 -14.894 -1.859 1.00 90.94 94 ARG A C 1
ATOM 734 O O . ARG A 1 94 ? -7.266 -14.858 -2.863 1.00 90.94 94 ARG A O 1
ATOM 741 N N . ASN A 1 95 ? -5.575 -15.768 -1.693 1.00 91.75 95 ASN A N 1
ATOM 742 C CA . ASN A 1 95 ? -5.347 -16.837 -2.644 1.00 91.75 95 ASN A CA 1
ATOM 743 C C . ASN A 1 95 ? -6.433 -17.913 -2.499 1.00 91.75 95 ASN A C 1
ATOM 745 O O . ASN A 1 95 ? -6.512 -18.594 -1.480 1.00 91.75 95 ASN A O 1
ATOM 749 N N . GLU A 1 96 ? -7.262 -18.065 -3.529 1.00 89.88 96 GLU A N 1
ATOM 750 C CA . GLU A 1 96 ? -8.275 -19.128 -3.616 1.00 89.88 96 GLU A CA 1
ATOM 751 C C . GLU A 1 96 ? -7.729 -20.396 -4.297 1.00 89.88 96 GLU A C 1
ATOM 753 O O . GLU A 1 96 ? -8.349 -21.453 -4.243 1.00 89.88 96 GLU A O 1
ATOM 758 N N . MET A 1 97 ? -6.537 -20.320 -4.896 1.00 90.88 97 MET A N 1
ATOM 759 C CA . MET A 1 97 ? -5.876 -21.405 -5.625 1.00 90.88 97 MET A CA 1
ATOM 760 C C . MET A 1 97 ? -4.831 -22.111 -4.752 1.00 90.88 97 MET A C 1
ATOM 762 O O . MET A 1 97 ? -3.706 -22.361 -5.189 1.00 90.88 97 MET A O 1
ATOM 766 N N . LEU A 1 98 ? -5.182 -22.424 -3.502 1.00 91.38 98 LEU A N 1
ATOM 767 C CA . LEU A 1 98 ? -4.250 -22.999 -2.520 1.00 91.38 98 LEU A CA 1
ATOM 768 C C . LEU A 1 98 ? -3.670 -24.353 -2.957 1.00 91.38 98 LEU A C 1
ATOM 770 O O . LEU A 1 98 ? -2.554 -24.682 -2.574 1.00 91.38 98 LEU A O 1
ATOM 774 N N . GLU A 1 99 ? -4.381 -25.114 -3.792 1.00 93.56 99 GLU A N 1
ATOM 775 C CA . GLU A 1 99 ? -3.867 -26.372 -4.353 1.00 93.56 99 GLU A CA 1
ATOM 776 C C . GLU A 1 99 ? -2.723 -26.146 -5.350 1.00 93.56 99 GLU A C 1
ATOM 778 O O . GLU A 1 99 ? -1.780 -26.929 -5.407 1.00 93.56 99 GLU A O 1
ATOM 783 N N . SER A 1 100 ? -2.798 -25.069 -6.138 1.00 94.88 100 SER A N 1
ATOM 784 C CA . SER A 1 100 ? -1.787 -24.739 -7.152 1.00 94.88 100 SER A CA 1
ATOM 785 C C . SER A 1 100 ? -0.653 -23.882 -6.589 1.00 94.88 100 SER A C 1
ATOM 787 O O . SER A 1 100 ? 0.481 -23.982 -7.051 1.00 94.88 100 SER A O 1
ATOM 789 N N . PHE A 1 101 ? -0.950 -23.040 -5.596 1.00 93.00 101 PHE A N 1
ATOM 790 C CA . PHE A 1 101 ? -0.019 -22.059 -5.038 1.00 93.00 101 PHE A CA 1
ATOM 791 C C . PHE A 1 101 ? -0.088 -22.022 -3.502 1.00 93.00 101 PHE A C 1
ATOM 793 O O . PHE A 1 101 ? -0.450 -20.992 -2.934 1.00 93.00 101 PHE A O 1
ATOM 800 N N . PRO A 1 102 ? 0.255 -23.114 -2.799 1.00 93.56 102 PRO A N 1
ATOM 801 C CA . PRO A 1 102 ? 0.056 -23.221 -1.349 1.00 93.56 102 PRO A CA 1
ATOM 802 C C . PRO A 1 102 ? 0.868 -22.207 -0.530 1.00 93.56 102 PRO A C 1
ATOM 804 O O . PRO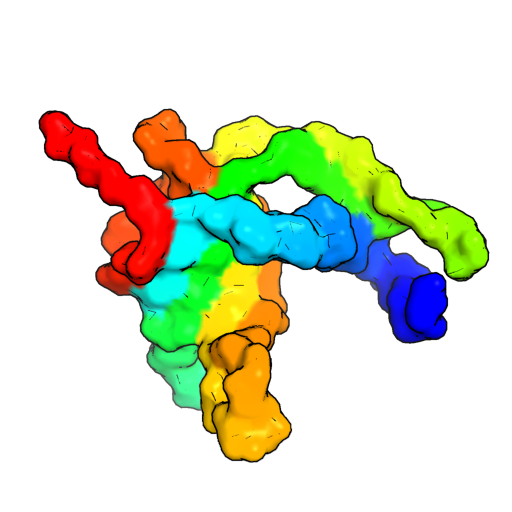 A 1 102 ? 0.469 -21.845 0.573 1.00 93.56 102 PRO A O 1
ATOM 807 N N . GLU A 1 103 ? 1.992 -21.727 -1.063 1.00 93.50 103 GLU A N 1
ATOM 808 C CA . GLU A 1 103 ? 2.865 -20.758 -0.386 1.00 93.50 103 GLU A CA 1
ATOM 809 C C . GLU A 1 103 ? 2.436 -19.298 -0.601 1.00 93.50 103 GLU A C 1
ATOM 811 O O . GLU A 1 103 ? 2.926 -18.392 0.074 1.00 93.50 103 GLU A O 1
ATOM 816 N N . ILE A 1 104 ? 1.515 -19.047 -1.536 1.00 90.12 104 ILE A N 1
ATOM 817 C CA . ILE A 1 104 ? 1.043 -17.697 -1.836 1.00 90.12 104 ILE A CA 1
ATOM 818 C C . ILE A 1 104 ? -0.158 -17.388 -0.950 1.00 90.12 104 ILE A C 1
ATOM 820 O O . ILE A 1 104 ? -1.217 -17.998 -1.076 1.00 90.12 104 ILE A O 1
ATOM 824 N N . TYR A 1 105 ? -0.011 -16.398 -0.072 1.00 87.50 105 TYR A N 1
ATOM 825 C CA . TYR A 1 105 ? -1.098 -15.948 0.800 1.00 87.50 105 TYR A CA 1
ATOM 826 C C . TYR A 1 105 ? -2.185 -15.173 0.035 1.00 87.50 105 TYR A C 1
ATOM 828 O O . TYR A 1 105 ? -3.380 -15.291 0.319 1.00 87.50 105 TYR A O 1
ATOM 836 N N . 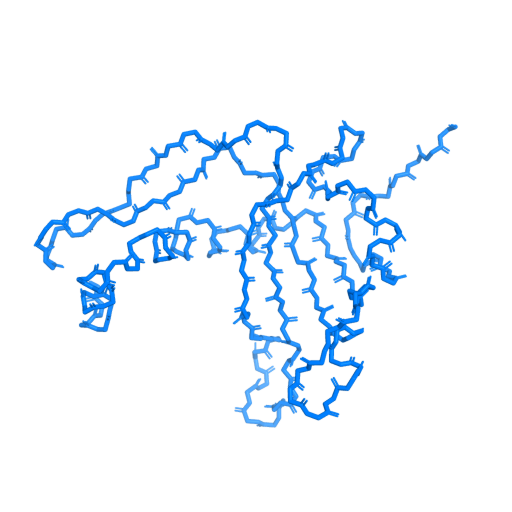GLY A 1 106 ? -1.777 -14.381 -0.956 1.00 92.88 106 GLY A N 1
ATOM 837 C CA . GLY A 1 106 ? -2.686 -13.553 -1.730 1.00 92.88 106 GLY A CA 1
ATOM 838 C C . GLY A 1 106 ? -2.014 -12.792 -2.862 1.00 92.88 106 GLY A C 1
ATOM 839 O O . GLY A 1 106 ? -0.795 -12.819 -3.025 1.00 92.88 106 GLY A O 1
ATOM 840 N N . TRP A 1 107 ? -2.845 -12.099 -3.629 1.00 94.19 107 TRP A N 1
ATOM 841 C CA . TRP A 1 107 ? -2.474 -11.342 -4.813 1.00 94.19 107 TRP A CA 1
ATOM 842 C C . TRP A 1 107 ? -2.611 -9.853 -4.537 1.00 94.19 107 TRP A C 1
ATOM 844 O O . TRP A 1 107 ? -3.664 -9.393 -4.090 1.00 94.19 107 TRP A O 1
ATOM 854 N N . LEU A 1 108 ? -1.547 -9.103 -4.811 1.00 94.81 108 LEU A N 1
ATOM 855 C CA . LEU A 1 108 ? -1.590 -7.648 -4.776 1.00 94.81 108 LEU A CA 1
ATOM 856 C C . LEU A 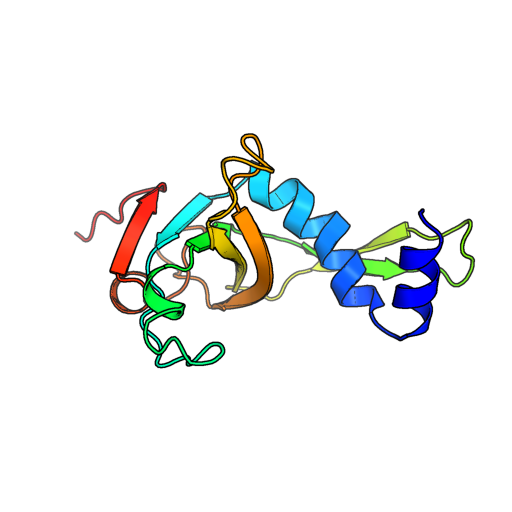1 108 ? -2.501 -7.153 -5.896 1.00 94.81 108 LEU A C 1
ATOM 858 O O . LEU A 1 108 ? -2.279 -7.493 -7.056 1.00 94.81 108 LEU A O 1
ATOM 862 N N . GLU A 1 109 ? -3.497 -6.341 -5.561 1.00 91.31 109 GLU A N 1
ATOM 863 C CA . GLU A 1 109 ? -4.403 -5.779 -6.569 1.00 91.31 109 GLU A CA 1
ATOM 864 C C . GLU A 1 109 ? -4.129 -4.310 -6.837 1.00 91.31 109 GLU A C 1
ATOM 866 O O . GLU A 1 109 ? -4.095 -3.867 -7.981 1.00 91.31 109 GLU A O 1
ATOM 871 N N . HIS A 1 110 ? -3.964 -3.543 -5.764 1.00 92.19 110 HIS A N 1
ATOM 872 C CA . HIS A 1 110 ? -3.822 -2.102 -5.839 1.00 92.19 110 HIS A CA 1
ATOM 873 C C . HIS A 1 110 ? -3.120 -1.576 -4.593 1.00 92.19 110 HIS A C 1
ATOM 875 O O . HIS A 1 110 ? -3.224 -2.162 -3.515 1.00 92.19 110 HIS A O 1
ATOM 881 N N . TRP A 1 111 ? -2.458 -0.433 -4.719 1.00 96.31 111 TRP A N 1
ATOM 882 C CA . TRP A 1 111 ? -1.919 0.299 -3.586 1.00 96.31 111 TRP A CA 1
ATOM 883 C C . TRP A 1 111 ? -2.090 1.796 -3.764 1.00 96.31 111 TRP A C 1
ATOM 885 O O . TRP A 1 111 ? -2.152 2.308 -4.883 1.00 96.31 111 TRP A O 1
ATOM 895 N N . THR A 1 112 ? -2.195 2.500 -2.644 1.00 96.19 112 THR A N 1
ATOM 896 C CA . THR A 1 112 ? -2.471 3.933 -2.646 1.00 96.19 112 THR A CA 1
ATOM 897 C C . THR A 1 112 ? -2.095 4.591 -1.324 1.00 96.19 112 THR A C 1
ATOM 899 O O . THR A 1 112 ? -1.977 3.932 -0.288 1.00 96.19 112 THR A O 1
ATOM 902 N N . TRP A 1 113 ? -1.959 5.913 -1.359 1.00 96.81 113 TRP A N 1
ATOM 903 C CA . TRP A 1 113 ? -1.845 6.755 -0.177 1.00 96.81 113 TRP A CA 1
ATOM 904 C C . TRP A 1 113 ? -3.234 7.105 0.359 1.00 96.81 113 TRP A C 1
ATOM 906 O O . TRP A 1 113 ? -4.115 7.540 -0.383 1.00 96.81 113 TRP A O 1
ATOM 916 N N . ILE A 1 114 ? -3.438 6.948 1.664 1.00 95.38 114 ILE A N 1
ATOM 917 C CA . ILE A 1 114 ? -4.710 7.236 2.340 1.00 95.38 114 ILE A CA 1
ATOM 918 C C . ILE A 1 114 ? -4.443 8.209 3.483 1.00 95.38 114 ILE A C 1
ATOM 920 O O . ILE A 1 114 ? -3.370 8.183 4.071 1.00 95.38 114 ILE A O 1
ATOM 924 N N . ALA A 1 115 ? -5.403 9.084 3.795 1.00 96.25 115 ALA A N 1
ATOM 925 C CA . ALA A 1 115 ? -5.329 9.912 4.999 1.00 96.25 115 ALA A CA 1
ATOM 926 C C . ALA A 1 115 ? -5.085 9.041 6.245 1.00 96.25 115 ALA A C 1
ATOM 928 O O . ALA A 1 115 ? -5.759 8.026 6.425 1.00 96.25 115 ALA A O 1
ATOM 929 N N . ALA A 1 116 ? -4.110 9.436 7.059 1.00 96.69 116 ALA A N 1
ATOM 930 C CA . ALA A 1 116 ? -3.741 8.763 8.297 1.00 96.69 116 ALA A CA 1
ATOM 931 C C . ALA A 1 116 ? -4.664 9.178 9.448 1.00 96.69 116 ALA A C 1
ATOM 933 O O . ALA A 1 116 ? -5.089 10.334 9.515 1.00 96.69 116 ALA A O 1
ATOM 934 N N . ASP A 1 117 ? -4.921 8.259 10.375 1.00 95.19 117 ASP A N 1
ATOM 935 C CA . ASP A 1 117 ? -5.459 8.616 11.684 1.00 95.19 117 ASP A CA 1
ATOM 936 C C . ASP A 1 117 ? -4.335 9.249 12.531 1.00 95.19 117 ASP A C 1
ATOM 938 O O . ASP A 1 117 ? -3.281 8.629 12.701 1.00 95.19 117 ASP A O 1
ATOM 942 N N . PRO A 1 118 ? -4.508 10.472 13.065 1.00 93.81 118 PRO A N 1
ATOM 943 C CA . PRO A 1 118 ? -3.467 11.127 13.856 1.00 93.81 118 PRO A CA 1
ATOM 944 C C . PRO A 1 118 ? -3.203 10.448 15.210 1.00 93.81 118 PRO A C 1
ATOM 946 O O . PRO A 1 118 ? -2.153 10.684 15.806 1.00 93.81 118 PRO A O 1
ATOM 949 N N . ASN A 1 119 ? -4.130 9.624 15.705 1.00 94.25 119 ASN A N 1
ATOM 950 C CA . ASN A 1 119 ? -4.046 8.988 17.020 1.00 94.25 119 ASN A CA 1
ATOM 951 C C . ASN A 1 119 ? -3.544 7.541 16.955 1.00 94.25 119 ASN A C 1
ATOM 953 O O . ASN A 1 119 ? -3.162 6.978 17.981 1.00 94.25 119 ASN A O 1
ATOM 957 N N . VAL A 1 120 ? -3.551 6.927 15.768 1.00 94.62 120 VAL A N 1
ATOM 958 C CA . VAL A 1 120 ? -3.183 5.520 15.574 1.00 94.62 120 VAL A CA 1
ATOM 959 C C . VAL A 1 120 ? -2.140 5.419 14.454 1.00 94.62 120 VAL A C 1
ATOM 961 O O . VAL A 1 120 ? -2.497 5.355 13.276 1.00 94.62 120 VAL A O 1
ATOM 964 N N . PRO A 1 121 ? -0.835 5.414 14.795 1.00 94.19 121 PRO A N 1
ATOM 965 C CA . PRO A 1 121 ? 0.239 5.377 13.808 1.00 94.19 121 PRO A CA 1
ATOM 966 C C . PRO A 1 121 ? 0.108 4.194 12.846 1.00 94.19 1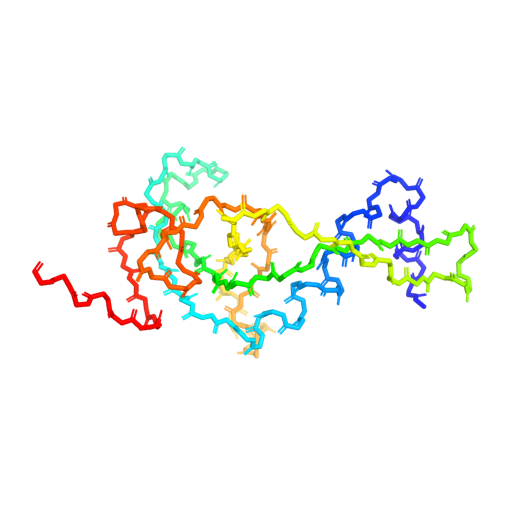21 PRO A C 1
ATOM 968 O O . PRO A 1 121 ? 0.069 3.048 13.276 1.00 94.19 121 PRO A O 1
ATOM 971 N N . GLY A 1 122 ? 0.087 4.474 11.542 1.00 95.06 122 GLY A N 1
ATOM 972 C CA . GLY A 1 122 ? -0.023 3.444 10.506 1.00 95.06 122 GLY A CA 1
ATOM 973 C C . GLY A 1 122 ? -1.448 3.047 10.129 1.00 95.06 122 GLY A C 1
ATOM 974 O O . GLY A 1 122 ? -1.616 2.340 9.131 1.00 95.06 122 GLY A O 1
ATOM 975 N N . ALA A 1 123 ? -2.466 3.517 10.853 1.00 96.62 123 ALA A N 1
ATOM 976 C CA . ALA A 1 123 ? -3.860 3.285 10.501 1.00 96.62 123 ALA A CA 1
ATOM 977 C C . ALA A 1 123 ? -4.406 4.391 9.576 1.00 96.62 123 ALA A C 1
ATOM 979 O O . ALA A 1 123 ? -4.055 5.566 9.722 1.00 96.62 123 ALA A O 1
ATOM 980 N N . PRO A 1 124 ? -5.288 4.050 8.620 1.00 95.62 124 PRO A N 1
ATOM 981 C CA . PRO A 1 124 ? -6.075 5.040 7.896 1.00 95.62 124 PRO A CA 1
ATOM 982 C C . PRO A 1 124 ? -7.070 5.749 8.815 1.00 95.62 124 PRO A C 1
ATOM 984 O O . PRO A 1 124 ? -7.565 5.147 9.763 1.00 95.62 124 PRO A O 1
ATOM 987 N N . ILE A 1 125 ? -7.451 6.977 8.471 1.00 93.69 125 ILE A N 1
ATOM 988 C CA . ILE A 1 125 ? -8.584 7.646 9.118 1.00 93.69 125 ILE A CA 1
ATOM 989 C C . ILE A 1 125 ? -9.855 6.792 8.986 1.00 93.69 125 ILE A C 1
ATOM 991 O O . ILE A 1 125 ? -10.072 6.134 7.960 1.00 93.69 125 ILE A O 1
ATOM 995 N N . ASP A 1 126 ? -10.680 6.800 10.033 1.00 90.94 126 ASP A N 1
ATOM 996 C CA . ASP A 1 126 ? -11.961 6.090 10.097 1.00 90.94 126 ASP A CA 1
ATOM 997 C C . ASP A 1 126 ? -11.860 4.574 9.831 1.00 90.94 126 ASP A C 1
ATOM 999 O O . ASP A 1 126 ? -12.808 3.951 9.349 1.00 90.94 126 ASP A O 1
ATOM 1003 N N . PHE A 1 127 ? -10.720 3.942 10.132 1.00 91.94 127 PHE A N 1
ATOM 1004 C CA . PHE A 1 127 ? -10.502 2.521 9.827 1.00 91.94 127 PHE A CA 1
ATOM 1005 C C . PHE A 1 127 ? -11.569 1.588 10.436 1.00 91.94 127 PHE A C 1
ATOM 1007 O O . PHE A 1 127 ? -11.922 0.589 9.813 1.00 91.94 127 PHE A O 1
ATOM 1014 N N . GLU A 1 128 ? -12.139 1.931 11.596 1.00 90.56 128 GLU A N 1
ATOM 1015 C CA . GLU A 1 128 ? -13.220 1.170 12.250 1.00 90.56 128 GLU A CA 1
ATOM 1016 C C . GLU A 1 128 ? -14.537 1.146 11.454 1.00 90.56 128 GLU A C 1
ATOM 1018 O O . GLU A 1 128 ? -15.314 0.191 11.541 1.00 90.56 128 GLU A O 1
ATOM 1023 N N . SER A 1 129 ? -14.817 2.206 10.691 1.00 88.94 129 SER A N 1
ATOM 1024 C CA . SER A 1 129 ? -16.016 2.288 9.850 1.00 88.94 129 SER A CA 1
ATOM 1025 C C . SER A 1 129 ? -15.735 1.856 8.411 1.00 88.94 129 SER A C 1
ATOM 1027 O O . SER A 1 129 ? -16.648 1.388 7.734 1.00 88.94 129 SER A O 1
ATOM 1029 N N . ARG A 1 130 ? -14.478 1.962 7.964 1.00 88.56 130 ARG A N 1
ATOM 1030 C CA . ARG A 1 130 ? -14.008 1.609 6.616 1.00 88.56 130 ARG A CA 1
ATOM 1031 C C . ARG A 1 130 ? -13.812 0.111 6.405 1.00 88.56 130 ARG A C 1
ATOM 1033 O O . ARG A 1 130 ? -13.943 -0.355 5.271 1.00 88.56 130 ARG A O 1
ATOM 1040 N N . TYR A 1 131 ? -13.479 -0.623 7.461 1.00 92.31 131 TYR A N 1
ATOM 1041 C CA . TYR A 1 131 ? -13.234 -2.059 7.404 1.00 92.31 131 TYR A CA 1
ATOM 1042 C C . TYR A 1 131 ? -14.173 -2.817 8.338 1.00 92.31 131 TYR A C 1
ATOM 1044 O O . TYR A 1 131 ? -14.627 -2.283 9.349 1.00 92.31 131 TYR A O 1
ATOM 1052 N N . ASP A 1 132 ? -14.462 -4.072 8.010 1.00 92.38 132 ASP A N 1
ATOM 1053 C CA . ASP A 1 132 ? -15.298 -4.929 8.846 1.00 92.38 132 ASP A CA 1
ATOM 1054 C C . ASP A 1 132 ? -14.604 -5.283 10.154 1.00 92.38 132 ASP A C 1
ATOM 1056 O O . ASP A 1 132 ? -15.238 -5.278 11.213 1.00 92.38 132 ASP A O 1
ATOM 1060 N N . ARG A 1 133 ? -13.302 -5.575 10.083 1.00 92.94 133 ARG A N 1
ATOM 1061 C CA . ARG A 1 133 ? -12.484 -5.866 11.261 1.00 92.94 133 ARG A CA 1
ATOM 1062 C C . ARG A 1 133 ? -11.001 -5.603 11.038 1.00 92.94 133 ARG A C 1
ATOM 1064 O O . ARG A 1 133 ? -10.483 -5.710 9.927 1.00 92.94 133 ARG A O 1
ATOM 1071 N N . GLN A 1 134 ? -10.305 -5.346 12.139 1.00 95.12 134 GLN A N 1
ATOM 1072 C CA . GLN A 1 134 ? -8.849 -5.364 12.209 1.00 95.12 134 GLN A CA 1
ATOM 1073 C C . GLN A 1 134 ? -8.387 -6.779 12.576 1.00 95.12 134 GLN A C 1
ATOM 1075 O O . GLN A 1 134 ? -8.778 -7.318 13.608 1.00 95.12 134 GLN A O 1
ATOM 1080 N N . LEU A 1 135 ? -7.575 -7.388 11.716 1.00 94.50 135 LEU A N 1
ATOM 1081 C CA . LEU A 1 135 ? -6.982 -8.706 11.950 1.00 94.50 135 LEU A CA 1
ATOM 1082 C C . LEU A 1 135 ? -5.701 -8.610 12.776 1.00 94.50 135 LEU A C 1
ATOM 1084 O O . LEU A 1 135 ? -5.392 -9.519 13.543 1.00 94.50 135 LEU A O 1
ATOM 1088 N N . TRP A 1 136 ? -4.944 -7.528 12.593 1.00 94.38 136 TRP A N 1
ATOM 1089 C CA . TRP A 1 136 ? -3.675 -7.319 13.273 1.00 94.38 136 TRP A CA 1
ATOM 1090 C C . TRP A 1 136 ? -3.314 -5.829 13.361 1.00 94.38 136 TRP A C 1
ATOM 1092 O O . TRP A 1 136 ? -3.767 -5.009 12.559 1.00 94.38 136 TRP A O 1
ATOM 1102 N N . GLY A 1 137 ? -2.499 -5.488 14.354 1.00 92.38 137 GLY A N 1
ATOM 1103 C CA . GLY A 1 137 ? -1.970 -4.151 14.617 1.00 92.38 137 GLY A CA 1
ATOM 1104 C C . GLY A 1 137 ? -2.280 -3.675 16.041 1.00 92.38 137 GLY A C 1
ATOM 1105 O O . GLY A 1 137 ? -3.033 -4.336 16.761 1.00 92.38 137 GLY A O 1
ATOM 1106 N N . PRO A 1 138 ? -1.705 -2.539 16.467 1.00 83.75 138 PRO A N 1
ATOM 1107 C CA . PRO A 1 138 ? -2.028 -1.919 17.746 1.00 83.75 138 PRO A CA 1
ATOM 1108 C C . PRO A 1 138 ? -3.533 -1.652 17.863 1.00 83.75 138 PRO A C 1
ATOM 1110 O O . PRO A 1 138 ? -4.168 -1.212 16.901 1.00 83.75 138 PRO A O 1
ATOM 1113 N N . VAL A 1 139 ? -4.100 -1.923 19.039 1.00 70.44 139 VAL A N 1
ATOM 1114 C CA . VAL A 1 139 ? -5.506 -1.631 19.343 1.00 70.44 139 VAL A CA 1
ATOM 1115 C C . VAL A 1 139 ? -5.605 -0.174 19.785 1.00 70.44 139 VAL A C 1
ATOM 1117 O O . VAL A 1 139 ? -4.821 0.267 20.628 1.00 70.44 139 VAL A O 1
ATOM 1120 N N . SER A 1 140 ? -6.567 0.584 19.256 1.00 61.22 140 SER A N 1
ATOM 1121 C CA . SER A 1 140 ? -6.850 1.917 19.787 1.00 61.22 140 SER A CA 1
ATOM 1122 C C . SER A 1 140 ? -7.501 1.783 21.165 1.00 61.22 140 SER A C 1
ATOM 1124 O O . SER A 1 140 ? -8.660 1.376 21.278 1.00 61.22 140 SER A O 1
ATOM 1126 N N . HIS A 1 141 ? -6.787 2.140 22.230 1.00 52.25 141 HIS A N 1
ATOM 1127 C CA . HIS A 1 141 ? -7.427 2.408 23.513 1.00 52.25 141 HIS A CA 1
ATOM 1128 C C . HIS A 1 141 ? -8.097 3.779 23.416 1.00 52.25 141 HIS A C 1
ATOM 1130 O O . HIS A 1 141 ? -7.457 4.803 23.635 1.00 52.25 141 HIS A O 1
ATOM 1136 N N . ARG A 1 142 ? -9.375 3.810 23.027 1.00 51.66 142 ARG A N 1
ATOM 1137 C CA . ARG A 1 142 ? -10.190 5.017 23.191 1.00 51.66 142 ARG A CA 1
ATOM 1138 C C . ARG A 1 142 ? -10.458 5.186 24.690 1.00 51.66 142 ARG A C 1
ATOM 1140 O O . ARG A 1 142 ? -11.169 4.370 25.273 1.00 51.66 142 ARG A O 1
ATOM 1147 N N . SER A 1 143 ? -9.817 6.179 25.301 1.00 39.34 143 SER A N 1
ATOM 1148 C CA . SER A 1 143 ? -10.161 6.712 26.627 1.00 39.34 143 SER A CA 1
ATOM 1149 C C . SER A 1 143 ? -11.400 7.590 26.554 1.00 39.34 143 SER A C 1
ATOM 1151 O O . SER A 1 143 ? -11.463 8.376 25.580 1.00 39.34 143 SER A O 1
#

Secondary structure (DSSP, 8-state):
--HHHHHHHHTTTHHHHHHIIIIIHHHHHT--EEEEEE-S---BTTBTTGGGG-EEEEEE-SEEEEEE-SSTTS-EEEEEEPPTTEEEEEEEEE-S-TTT-TT--EEEEEEEEEEBPTTSTTPBTTHHHHEEEEEES------

Foldseek 3Di:
DDPVLLVCVVVVCQQVVFCVVVPVVVVVVVFAWKFAAFPDQDDDDPDSRQRRGKIKTKADDQWGWGFDDPDPVPTDIDIDGDDPQKIKIWIWHADPVCVVPVPDGTDTDDIDIAGHDPQFHGHHPPNVVRGPDIPDHDDDPDD

pLDDT: mean 87.49, std 12.94, range [39.34, 97.81]

Radius of gyration: 16.7 Å; chains: 1; bounding box: 42×41×48 Å